Protein AF-A0A964AEZ9-F1 (afdb_monomer_lite)

Radius of gyration: 10.55 Å; chains: 1; bounding box: 24×24×22 Å

Sequence (60 aa):
MRDYYFDKLIRQAKPDDALTFVTPQEIAEAWPRIERYSGERRQCWDWLLETWERQGRVHP

Foldseek 3Di:
DVLVVLLVCLQPPDPVVSVVPDFLARCVVSCVVNLVVNPPCNVVVVVVNVVCVVVVRYDD

Structure (mmCIF, N/CA/C/O backbone):
data_AF-A0A964AEZ9-F1
#
_entry.id   AF-A0A964AEZ9-F1
#
loop_
_atom_site.group_PDB
_atom_site.id
_atom_site.type_symbol
_atom_site.label_atom_id
_atom_site.label_alt_id
_atom_site.label_comp_id
_atom_site.label_asym_id
_atom_site.label_entity_id
_atom_site.label_seq_id
_atom_site.pdbx_PDB_ins_code
_atom_site.Cartn_x
_atom_site.Cartn_y
_atom_site.Cartn_z
_atom_site.occupancy
_atom_site.B_iso_or_equiv
_atom_site.auth_seq_id
_atom_site.auth_comp_id
_atom_site.auth_asym_id
_atom_site.auth_atom_id
_atom_site.pdbx_PDB_model_num
ATOM 1 N N . MET A 1 1 ? 10.106 -14.494 -8.021 1.00 49.69 1 MET A N 1
ATOM 2 C CA . MET A 1 1 ? 9.737 -13.570 -9.124 1.00 49.69 1 MET A CA 1
ATOM 3 C C . MET A 1 1 ? 8.709 -12.519 -8.711 1.00 49.69 1 MET A C 1
ATOM 5 O O . MET A 1 1 ? 8.824 -11.407 -9.200 1.00 49.69 1 MET A O 1
ATOM 9 N N . ARG A 1 2 ? 7.749 -12.823 -7.822 1.00 55.28 2 ARG A N 1
ATOM 10 C CA . ARG A 1 2 ? 6.699 -11.883 -7.382 1.00 55.28 2 ARG A CA 1
ATOM 11 C C . ARG A 1 2 ? 7.254 -10.631 -6.678 1.00 55.28 2 ARG A C 1
ATOM 13 O O . ARG A 1 2 ? 6.864 -9.527 -7.035 1.00 55.28 2 ARG A O 1
ATOM 20 N N . ASP A 1 3 ? 8.253 -10.806 -5.814 1.00 55.91 3 ASP A N 1
ATOM 21 C CA . ASP A 1 3 ? 8.859 -9.720 -5.027 1.00 55.91 3 ASP A CA 1
ATOM 22 C C . ASP A 1 3 ? 9.487 -8.612 -5.886 1.00 55.91 3 ASP A C 1
ATOM 24 O O . ASP A 1 3 ? 9.344 -7.441 -5.568 1.00 55.91 3 ASP A O 1
ATOM 28 N N . TYR A 1 4 ? 10.121 -8.948 -7.017 1.00 56.72 4 TYR A N 1
ATOM 29 C CA . TYR A 1 4 ? 10.753 -7.946 -7.889 1.00 56.72 4 TYR A CA 1
ATOM 30 C C . TYR A 1 4 ? 9.724 -7.053 -8.596 1.00 56.72 4 TYR A C 1
ATOM 32 O O . TYR A 1 4 ? 9.940 -5.852 -8.760 1.00 56.72 4 TYR A O 1
ATOM 40 N N . TYR A 1 5 ? 8.591 -7.630 -9.008 1.00 60.31 5 TYR A N 1
ATOM 41 C CA . TYR A 1 5 ? 7.505 -6.858 -9.606 1.00 60.31 5 TYR A CA 1
ATOM 42 C C . TYR A 1 5 ? 6.786 -6.018 -8.559 1.00 60.31 5 TYR A C 1
ATOM 44 O O . TYR A 1 5 ? 6.534 -4.855 -8.842 1.00 60.31 5 TYR A O 1
ATOM 52 N N . PHE A 1 6 ? 6.546 -6.558 -7.359 1.00 65.69 6 PHE A N 1
ATOM 53 C CA . PHE A 1 6 ? 5.973 -5.826 -6.223 1.00 65.69 6 PHE A CA 1
ATOM 54 C C . PHE A 1 6 ? 6.806 -4.603 -5.842 1.00 65.69 6 PHE A C 1
ATOM 56 O O . PHE A 1 6 ? 6.283 -3.494 -5.751 1.00 65.69 6 PHE A O 1
ATOM 63 N N . ASP A 1 7 ? 8.115 -4.794 -5.687 1.00 64.12 7 ASP A N 1
ATOM 64 C CA . ASP A 1 7 ? 9.043 -3.741 -5.277 1.00 64.12 7 ASP A CA 1
ATOM 65 C C . ASP A 1 7 ? 9.122 -2.631 -6.344 1.00 64.12 7 ASP A C 1
ATOM 67 O O . ASP A 1 7 ? 9.186 -1.439 -6.038 1.00 64.12 7 ASP A O 1
ATOM 71 N N . LYS A 1 8 ? 9.015 -3.000 -7.629 1.00 66.81 8 LYS A N 1
ATOM 72 C CA . LYS A 1 8 ? 8.931 -2.043 -8.741 1.00 66.81 8 LYS A CA 1
ATOM 73 C C . LYS A 1 8 ? 7.572 -1.336 -8.811 1.00 66.81 8 LYS A C 1
ATOM 75 O O . LYS A 1 8 ? 7.535 -0.142 -9.106 1.00 66.81 8 LYS A O 1
ATOM 80 N N . LEU A 1 9 ? 6.480 -2.044 -8.529 1.00 67.38 9 LEU A N 1
ATOM 81 C CA . LEU A 1 9 ? 5.117 -1.512 -8.528 1.00 67.38 9 LEU A CA 1
ATOM 82 C C . LEU A 1 9 ? 4.947 -0.459 -7.436 1.00 67.38 9 LEU A C 1
ATOM 84 O O . LEU A 1 9 ? 4.521 0.649 -7.724 1.00 67.3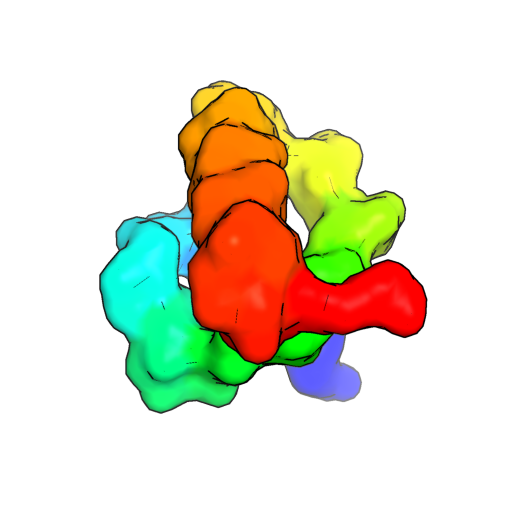8 9 LEU A O 1
ATOM 88 N N . ILE A 1 10 ? 5.385 -0.747 -6.214 1.00 64.94 10 ILE A N 1
ATOM 89 C CA . ILE A 1 10 ? 5.228 0.172 -5.080 1.00 64.94 10 ILE A CA 1
ATOM 90 C C . ILE A 1 10 ? 6.160 1.387 -5.203 1.00 64.94 10 ILE A C 1
ATOM 92 O O . ILE A 1 10 ? 5.779 2.507 -4.852 1.00 64.94 10 ILE A O 1
ATOM 96 N N . ARG A 1 11 ? 7.354 1.211 -5.793 1.00 64.75 11 ARG A N 1
ATOM 97 C CA . ARG A 1 11 ? 8.279 2.324 -6.064 1.00 64.75 11 ARG A CA 1
ATOM 98 C C . ARG A 1 11 ? 7.890 3.219 -7.230 1.00 64.75 11 ARG A C 1
ATOM 100 O O . ARG A 1 11 ? 8.370 4.351 -7.252 1.00 64.75 11 ARG A O 1
ATOM 107 N N . GLN A 1 12 ? 7.148 2.733 -8.228 1.00 65.12 12 GLN A N 1
ATOM 108 C CA . GLN A 1 12 ? 6.900 3.476 -9.475 1.00 65.12 12 GLN A CA 1
ATOM 109 C C . GLN A 1 12 ? 5.425 3.810 -9.699 1.00 65.12 12 GLN A C 1
ATOM 111 O O . GLN A 1 12 ? 5.138 4.924 -10.135 1.00 65.12 12 GLN A O 1
ATOM 116 N N . ALA A 1 13 ? 4.499 2.925 -9.340 1.00 64.81 13 ALA A N 1
ATOM 117 C CA . ALA A 1 13 ? 3.070 3.103 -9.573 1.00 64.81 13 ALA A CA 1
ATOM 118 C C . ALA A 1 13 ? 2.437 4.066 -8.560 1.00 64.81 13 ALA A C 1
ATOM 120 O O . ALA A 1 13 ? 2.934 4.241 -7.443 1.00 64.81 13 ALA A O 1
ATOM 121 N N . LYS A 1 14 ? 1.344 4.726 -8.948 1.00 66.69 14 LYS A N 1
ATOM 122 C CA . LYS A 1 14 ? 0.480 5.406 -7.976 1.00 66.69 14 LYS A CA 1
ATOM 123 C C . LYS A 1 14 ? -0.187 4.342 -7.087 1.00 66.69 14 LYS A C 1
ATOM 125 O O . LYS A 1 14 ? -0.387 3.226 -7.566 1.00 66.69 14 LYS A O 1
ATOM 130 N N . PRO A 1 15 ? -0.542 4.653 -5.828 1.00 66.00 15 PRO A N 1
ATOM 131 C CA . PRO A 1 15 ? -1.224 3.700 -4.951 1.00 66.00 15 PRO A CA 1
ATOM 132 C C . PRO A 1 15 ? -2.448 3.045 -5.610 1.00 66.00 15 PRO A C 1
ATOM 134 O O . PRO A 1 15 ? -2.617 1.834 -5.513 1.00 66.00 15 PRO A O 1
ATOM 137 N N . ASP A 1 16 ? -3.231 3.813 -6.371 1.00 68.44 16 ASP A N 1
ATOM 138 C CA . ASP A 1 16 ? -4.391 3.321 -7.126 1.00 68.44 16 ASP A CA 1
ATOM 139 C C . ASP A 1 16 ? -4.029 2.302 -8.220 1.00 68.44 16 ASP A C 1
ATOM 141 O O . ASP A 1 16 ? -4.691 1.273 -8.364 1.00 68.44 16 ASP A O 1
ATOM 145 N N . ASP A 1 17 ? -2.945 2.543 -8.962 1.00 72.19 17 ASP A N 1
ATOM 146 C CA . ASP A 1 17 ? -2.457 1.606 -9.980 1.00 72.19 17 ASP A CA 1
ATOM 147 C C . ASP A 1 17 ? -1.955 0.315 -9.322 1.00 72.19 17 ASP A C 1
ATOM 149 O O . ASP A 1 17 ? -2.156 -0.775 -9.855 1.00 72.19 17 ASP A O 1
ATOM 153 N N . ALA A 1 18 ? -1.338 0.416 -8.139 1.00 75.06 18 ALA A N 1
ATOM 154 C CA . ALA A 1 18 ? -0.869 -0.751 -7.403 1.00 75.06 18 ALA A CA 1
ATOM 155 C C . ALA A 1 18 ? -2.015 -1.656 -6.948 1.00 75.06 18 ALA A C 1
ATOM 157 O O . ALA A 1 18 ? -1.944 -2.872 -7.132 1.00 75.06 18 ALA A O 1
ATOM 158 N N . LEU A 1 19 ? -3.110 -1.067 -6.472 1.00 76.88 19 LEU A N 1
ATOM 159 C CA . LEU A 1 19 ? -4.304 -1.800 -6.051 1.00 76.88 19 LEU A CA 1
ATOM 160 C C . LEU A 1 19 ? -4.996 -2.583 -7.177 1.00 76.88 19 LEU A C 1
ATOM 162 O O . LEU A 1 19 ? -5.813 -3.457 -6.897 1.00 76.88 19 LEU A O 1
ATOM 166 N N . THR A 1 20 ? -4.667 -2.314 -8.444 1.00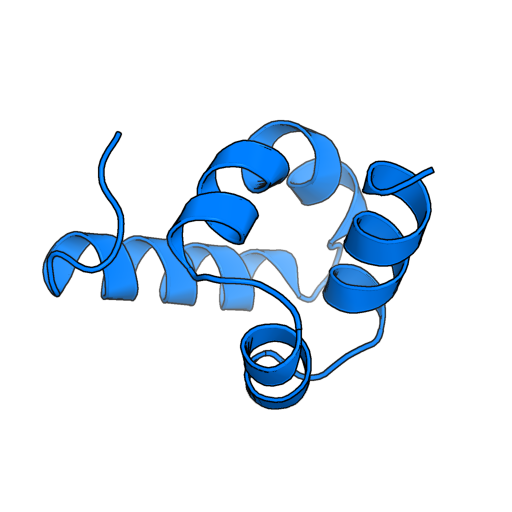 81.38 20 THR A N 1
ATOM 167 C CA . THR A 1 20 ? -5.162 -3.113 -9.579 1.00 81.38 20 THR A CA 1
ATOM 168 C C . THR A 1 20 ? -4.498 -4.493 -9.643 1.00 81.38 20 THR A C 1
ATOM 170 O O . THR A 1 20 ? -5.075 -5.437 -10.181 1.00 81.38 20 THR A O 1
ATOM 173 N N . PHE A 1 21 ? -3.286 -4.626 -9.098 1.00 78.19 21 PHE A N 1
ATOM 174 C CA . PHE A 1 21 ? -2.474 -5.841 -9.206 1.00 78.19 21 PHE A CA 1
ATOM 175 C C . PHE A 1 21 ? -2.271 -6.563 -7.877 1.00 78.19 21 PHE A C 1
ATOM 177 O O . PHE A 1 21 ? -1.972 -7.757 -7.887 1.00 78.19 21 PHE A O 1
ATOM 184 N N . VAL A 1 22 ? -2.371 -5.845 -6.758 1.00 82.75 22 VAL A N 1
ATOM 185 C CA . VAL A 1 22 ? -2.036 -6.354 -5.428 1.00 82.75 22 VAL A CA 1
ATOM 186 C C . VAL A 1 22 ? -3.059 -5.878 -4.404 1.00 82.75 22 VAL A C 1
ATOM 188 O O . VAL A 1 22 ? -3.578 -4.766 -4.489 1.00 82.75 22 VAL A O 1
ATOM 191 N N . THR A 1 23 ? -3.372 -6.722 -3.430 1.00 86.38 23 THR A N 1
ATOM 192 C CA . THR A 1 23 ? -4.316 -6.376 -2.364 1.00 86.38 23 THR A CA 1
AT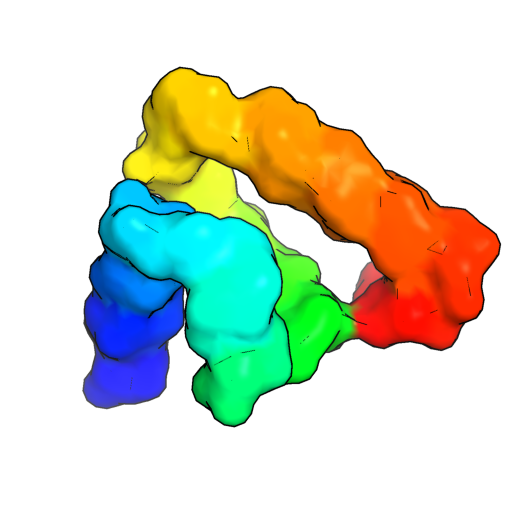OM 193 C C . THR A 1 23 ? -3.650 -5.527 -1.273 1.00 86.38 23 THR A C 1
ATOM 195 O O . THR A 1 23 ? -2.437 -5.627 -1.072 1.00 86.38 23 THR A O 1
ATOM 198 N N . PRO A 1 24 ? -4.423 -4.726 -0.510 1.00 86.94 24 PRO A N 1
ATOM 199 C CA . PRO A 1 24 ? -3.919 -4.018 0.669 1.00 86.94 24 PRO A CA 1
ATOM 200 C C . PRO A 1 24 ? -3.153 -4.918 1.649 1.00 86.94 24 PRO A C 1
ATOM 202 O O . PRO A 1 24 ? -2.108 -4.517 2.153 1.00 86.94 24 PRO A O 1
ATOM 205 N N . GLN A 1 25 ? -3.635 -6.146 1.872 1.00 87.31 25 GLN A N 1
ATOM 206 C CA . GLN A 1 25 ? -2.988 -7.120 2.755 1.00 87.31 25 GLN A CA 1
ATOM 207 C C . GLN A 1 25 ? -1.629 -7.573 2.205 1.00 87.31 25 GLN A C 1
ATOM 209 O O . GLN A 1 25 ? -0.640 -7.556 2.931 1.00 87.31 25 GLN A O 1
ATOM 214 N N . GLU A 1 26 ? -1.539 -7.903 0.913 1.00 87.25 26 GLU A N 1
ATOM 215 C CA . GLU A 1 26 ? -0.257 -8.276 0.297 1.00 87.25 26 GLU A CA 1
ATOM 216 C C . GLU A 1 26 ? 0.753 -7.116 0.325 1.00 87.25 26 GLU A C 1
ATOM 218 O O . GLU A 1 26 ? 1.953 -7.339 0.494 1.00 87.25 26 GLU A O 1
ATOM 223 N N . ILE A 1 27 ? 0.284 -5.870 0.176 1.00 85.12 27 ILE A N 1
ATOM 224 C CA . ILE A 1 27 ? 1.126 -4.677 0.341 1.00 85.12 27 ILE A CA 1
ATOM 225 C C . ILE A 1 27 ? 1.645 -4.598 1.780 1.00 85.12 27 ILE A C 1
ATOM 227 O O . ILE A 1 27 ? 2.841 -4.386 1.971 1.00 85.12 27 ILE A O 1
ATOM 231 N N . ALA A 1 28 ? 0.782 -4.796 2.778 1.00 87.50 28 ALA A N 1
ATOM 232 C CA . ALA A 1 28 ? 1.159 -4.747 4.189 1.00 87.50 28 ALA A CA 1
ATOM 233 C C . ALA A 1 28 ? 2.189 -5.829 4.559 1.00 87.50 28 ALA A C 1
ATOM 235 O O . ALA A 1 28 ? 3.193 -5.534 5.200 1.00 87.50 28 ALA A O 1
ATOM 236 N N . GLU A 1 29 ? 2.023 -7.058 4.068 1.00 88.50 29 GLU A N 1
ATOM 237 C CA . GLU A 1 29 ? 2.977 -8.162 4.269 1.00 88.50 29 GLU A CA 1
ATOM 238 C C . GLU A 1 29 ? 4.337 -7.926 3.583 1.00 88.50 29 GLU A C 1
ATOM 240 O O . GLU A 1 29 ? 5.386 -8.439 4.006 1.00 88.50 29 GLU A O 1
ATOM 245 N N . ALA A 1 30 ? 4.334 -7.169 2.484 1.00 83.94 30 ALA A N 1
ATOM 246 C CA . ALA A 1 30 ? 5.539 -6.776 1.768 1.00 83.94 30 ALA A CA 1
ATOM 247 C C . ALA A 1 30 ? 6.194 -5.521 2.369 1.00 83.94 30 ALA A C 1
ATOM 249 O O . ALA A 1 30 ? 7.411 -5.358 2.225 1.00 83.94 30 ALA A O 1
ATOM 250 N N . TRP A 1 31 ? 5.429 -4.675 3.070 1.00 84.81 31 TRP A N 1
ATOM 251 C CA . TRP A 1 31 ? 5.855 -3.364 3.564 1.00 84.81 31 TRP A CA 1
ATOM 252 C C . TRP A 1 31 ? 7.181 -3.389 4.339 1.00 84.81 31 TRP A C 1
ATOM 254 O O . TRP A 1 31 ? 8.086 -2.647 3.946 1.00 84.81 31 TRP A O 1
ATOM 264 N N . PRO A 1 32 ? 7.411 -4.305 5.306 1.00 85.06 32 PRO A N 1
ATOM 265 C CA . PRO A 1 32 ? 8.667 -4.351 6.064 1.00 85.06 32 PRO A CA 1
ATOM 266 C C . PRO A 1 32 ? 9.924 -4.560 5.202 1.00 85.06 32 PRO A C 1
ATOM 268 O O . PRO A 1 32 ? 11.035 -4.221 5.603 1.00 85.06 32 PRO A O 1
ATOM 271 N N . ARG A 1 33 ? 9.781 -5.145 4.004 1.00 84.31 33 ARG A N 1
ATOM 272 C CA . ARG A 1 33 ? 10.902 -5.423 3.089 1.00 84.31 33 ARG A CA 1
ATOM 273 C C . ARG A 1 33 ? 11.198 -4.255 2.146 1.00 84.31 33 ARG A C 1
ATOM 275 O O . ARG A 1 33 ? 12.344 -4.109 1.704 1.00 84.31 33 ARG A O 1
ATOM 282 N N . ILE A 1 34 ? 10.183 -3.442 1.855 1.00 78.12 34 ILE A N 1
ATOM 283 C CA . ILE A 1 34 ? 10.190 -2.418 0.802 1.00 78.12 34 ILE A CA 1
ATOM 284 C C . ILE A 1 34 ? 10.119 -0.984 1.349 1.00 78.12 34 ILE A C 1
ATOM 286 O O . ILE A 1 34 ? 10.426 -0.034 0.626 1.00 78.12 34 ILE A O 1
ATOM 290 N N . GLU A 1 35 ? 9.788 -0.788 2.629 1.00 81.75 35 GLU A N 1
ATOM 291 C CA . GLU A 1 35 ? 9.731 0.546 3.245 1.00 81.75 35 GLU A CA 1
ATOM 292 C C . GLU A 1 35 ? 11.070 1.295 3.122 1.00 81.75 35 GLU A C 1
ATOM 294 O O . GLU A 1 35 ? 11.106 2.461 2.721 1.00 81.75 35 GLU A O 1
ATOM 299 N N . ARG A 1 36 ? 12.196 0.587 3.313 1.00 81.62 36 ARG A N 1
ATOM 300 C CA . ARG A 1 36 ? 13.574 1.107 3.178 1.00 81.62 36 ARG A CA 1
ATOM 301 C C . ARG A 1 36 ? 13.907 1.629 1.781 1.00 81.62 36 ARG A C 1
ATOM 303 O O . ARG A 1 36 ? 14.911 2.304 1.579 1.00 81.62 36 ARG A O 1
ATOM 310 N N . TYR A 1 37 ? 13.081 1.275 0.810 1.00 76.25 37 TYR A N 1
ATOM 311 C CA . TYR A 1 37 ? 13.256 1.565 -0.597 1.00 76.25 37 TYR A CA 1
ATOM 312 C C . TYR A 1 37 ? 12.251 2.584 -1.141 1.00 76.25 37 TYR A C 1
ATOM 314 O O . TYR A 1 37 ? 12.373 3.008 -2.292 1.00 76.25 37 TYR A O 1
ATOM 322 N N . SER A 1 38 ? 11.282 2.981 -0.315 1.00 71.12 38 SER A N 1
ATOM 323 C CA . SER A 1 38 ? 10.142 3.808 -0.713 1.00 71.12 38 SER A CA 1
ATOM 324 C C . SER A 1 38 ? 10.424 5.316 -0.668 1.00 71.12 38 SER A C 1
ATOM 326 O O . SER A 1 38 ? 9.629 6.095 -1.192 1.00 71.12 38 SER A O 1
ATOM 328 N N . GLY A 1 39 ? 11.573 5.736 -0.120 1.00 78.69 39 GLY A N 1
ATOM 329 C CA . GLY A 1 39 ? 12.069 7.118 -0.186 1.00 78.69 39 GLY A CA 1
ATOM 330 C C . GLY A 1 39 ? 11.014 8.159 0.211 1.00 78.69 39 GLY A C 1
ATOM 331 O O . GLY A 1 39 ? 10.360 8.026 1.242 1.00 78.69 39 GLY A O 1
ATOM 332 N N . GLU A 1 40 ? 10.811 9.165 -0.643 1.00 77.56 40 GLU A N 1
ATOM 333 C CA . GLU A 1 40 ? 9.835 10.254 -0.448 1.00 77.56 40 GLU A CA 1
ATOM 334 C C . GLU A 1 40 ? 8.374 9.780 -0.399 1.00 77.56 40 GLU A C 1
ATOM 336 O O . GLU A 1 40 ? 7.517 10.463 0.157 1.00 77.56 40 GLU A O 1
ATOM 341 N N . ARG A 1 41 ? 8.068 8.594 -0.941 1.00 76.19 41 ARG A N 1
ATOM 342 C CA . ARG A 1 41 ? 6.714 8.024 -0.912 1.00 76.19 41 ARG A CA 1
ATOM 343 C C . ARG A 1 41 ? 6.409 7.232 0.350 1.00 76.19 41 ARG A C 1
ATOM 345 O O . ARG A 1 41 ? 5.254 6.864 0.543 1.00 76.19 41 ARG A O 1
ATOM 352 N N . ARG A 1 42 ? 7.400 6.995 1.217 1.00 82.81 42 ARG A N 1
ATOM 353 C CA . ARG A 1 42 ? 7.217 6.234 2.460 1.00 82.81 42 ARG A CA 1
ATOM 354 C C . ARG A 1 42 ? 6.066 6.787 3.301 1.00 82.81 42 ARG A C 1
ATOM 356 O O . ARG A 1 42 ? 5.159 6.042 3.632 1.00 82.81 42 ARG A O 1
ATOM 363 N N . GLN A 1 43 ? 6.053 8.096 3.549 1.00 83.81 43 GLN A N 1
ATOM 364 C CA . GLN A 1 43 ? 5.032 8.733 4.387 1.00 83.81 43 GLN A CA 1
ATOM 365 C C . GLN A 1 43 ? 3.611 8.584 3.816 1.00 83.81 43 GLN A C 1
ATOM 367 O O . GLN A 1 43 ? 2.652 8.447 4.568 1.00 83.81 43 GLN A O 1
ATOM 372 N N . CYS A 1 44 ? 3.470 8.585 2.487 1.00 83.94 44 CYS A N 1
ATOM 373 C CA . CYS A 1 44 ? 2.182 8.358 1.832 1.00 83.94 44 CYS A CA 1
ATOM 374 C C . CYS A 1 44 ? 1.690 6.924 2.057 1.00 83.94 44 CYS A C 1
ATOM 376 O O . CYS A 1 44 ? 0.522 6.719 2.376 1.00 83.94 44 CYS A O 1
ATOM 378 N N . TRP A 1 45 ? 2.585 5.948 1.920 1.00 83.94 45 TRP A N 1
ATOM 379 C CA . TRP A 1 45 ? 2.275 4.538 2.124 1.00 83.94 45 TRP A CA 1
ATOM 380 C C . TRP A 1 45 ? 2.020 4.186 3.589 1.00 83.94 45 TRP A C 1
ATOM 382 O O . TRP A 1 4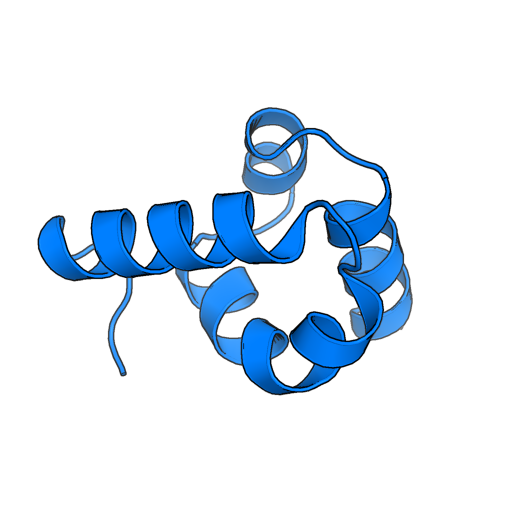5 ? 1.065 3.464 3.850 1.00 83.94 45 TRP A O 1
ATOM 392 N N . ASP A 1 46 ? 2.791 4.744 4.526 1.00 86.62 46 ASP A N 1
ATOM 393 C CA . ASP A 1 46 ? 2.546 4.587 5.965 1.00 86.62 46 ASP A CA 1
ATOM 394 C C . ASP A 1 46 ? 1.130 5.076 6.313 1.00 86.62 46 ASP A C 1
ATOM 396 O O . ASP A 1 46 ? 0.335 4.337 6.889 1.00 86.62 46 ASP A O 1
ATOM 400 N N . TRP A 1 47 ? 0.755 6.274 5.845 1.00 88.56 47 TRP A N 1
ATOM 401 C CA . TRP A 1 47 ? -0.599 6.804 6.034 1.00 88.56 47 TRP A CA 1
ATOM 402 C C . TRP A 1 47 ? -1.690 5.923 5.396 1.00 88.56 47 TRP A C 1
ATOM 404 O O . TRP A 1 47 ? -2.776 5.760 5.959 1.00 88.56 47 TRP A O 1
ATOM 414 N N . LEU A 1 48 ? -1.425 5.352 4.217 1.00 87.06 48 LEU A N 1
ATOM 415 C CA . LEU A 1 48 ? -2.351 4.455 3.516 1.00 87.06 48 LEU A CA 1
ATOM 416 C C . LEU A 1 48 ? -2.557 3.142 4.275 1.00 87.06 48 LEU A C 1
ATOM 418 O O . LEU A 1 48 ? -3.699 2.716 4.440 1.00 87.06 48 LEU A O 1
ATOM 422 N N . LEU A 1 49 ? -1.475 2.537 4.764 1.00 87.81 49 LEU A N 1
ATOM 423 C CA . LEU A 1 49 ? -1.504 1.305 5.548 1.00 87.81 49 LEU A CA 1
ATOM 424 C C . LEU A 1 49 ? -2.242 1.510 6.871 1.00 87.81 49 LEU A C 1
ATOM 426 O O . LEU A 1 49 ? -3.190 0.776 7.143 1.00 87.81 49 LEU A O 1
ATOM 430 N N . GLU A 1 50 ? -1.921 2.571 7.617 1.00 90.50 50 GLU A N 1
ATOM 431 C CA . GLU A 1 50 ? -2.653 2.948 8.836 1.00 90.50 50 GLU A CA 1
ATOM 432 C C . GLU A 1 50 ? -4.149 3.167 8.554 1.00 90.50 50 GLU A C 1
ATOM 434 O O . GLU A 1 50 ? -5.030 2.757 9.316 1.00 90.50 50 GLU A O 1
ATOM 439 N N . THR A 1 51 ? -4.474 3.810 7.429 1.00 91.06 51 THR A N 1
ATOM 440 C CA . THR A 1 51 ? -5.864 4.038 7.019 1.00 91.06 51 THR A CA 1
ATOM 441 C C . THR A 1 51 ? -6.577 2.725 6.698 1.00 91.06 51 THR A C 1
ATOM 443 O O . THR A 1 51 ? -7.74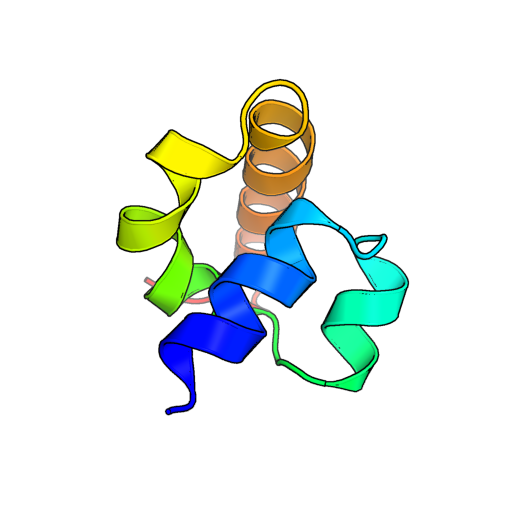4 2.558 7.059 1.00 91.06 51 THR A O 1
ATOM 446 N N . TRP A 1 52 ? -5.906 1.780 6.042 1.00 90.75 52 TRP A N 1
ATOM 447 C CA . TRP A 1 52 ? -6.476 0.474 5.720 1.00 90.75 52 TRP A CA 1
ATOM 448 C C . TRP A 1 52 ? -6.655 -0.422 6.941 1.00 90.75 52 TRP A C 1
ATOM 450 O O . TRP A 1 52 ? -7.686 -1.092 7.029 1.00 90.75 52 TRP A O 1
ATOM 460 N N . GLU A 1 53 ? -5.734 -0.385 7.902 1.00 90.44 53 GLU A N 1
ATOM 461 C CA . GLU A 1 53 ? -5.899 -1.050 9.198 1.00 90.44 53 GLU A CA 1
ATOM 462 C C . GLU A 1 53 ? -7.139 -0.521 9.926 1.00 90.44 53 GLU A C 1
ATOM 464 O O . GLU A 1 53 ? -8.008 -1.291 10.336 1.00 90.44 53 GLU A O 1
ATOM 469 N N . ARG A 1 54 ? -7.309 0.808 9.988 1.00 91.19 54 ARG A N 1
ATOM 470 C CA . ARG A 1 54 ? -8.498 1.439 10.593 1.00 91.19 54 ARG A CA 1
ATOM 471 C C . ARG A 1 54 ? -9.808 1.084 9.888 1.00 91.19 54 ARG A C 1
ATOM 473 O O . ARG A 1 54 ? -10.864 1.124 10.514 1.00 91.19 54 ARG A O 1
ATOM 480 N N . GLN A 1 55 ? -9.756 0.774 8.595 1.00 90.44 55 GLN A N 1
ATOM 481 C CA . GLN A 1 55 ? -10.910 0.340 7.802 1.00 90.44 55 GLN A CA 1
ATOM 482 C C . GLN A 1 55 ? -11.154 -1.177 7.871 1.00 90.44 55 GLN A C 1
ATOM 484 O O . GLN A 1 55 ? -12.118 -1.650 7.270 1.00 90.44 55 GLN A O 1
ATOM 489 N N . GLY A 1 56 ? -10.295 -1.941 8.556 1.00 89.31 56 GLY A N 1
ATOM 490 C CA . GLY A 1 56 ? -10.370 -3.402 8.607 1.00 89.31 56 GLY A CA 1
ATOM 491 C C . GLY A 1 56 ? -10.048 -4.083 7.274 1.00 89.31 56 GLY A C 1
ATOM 492 O O . GLY A 1 56 ?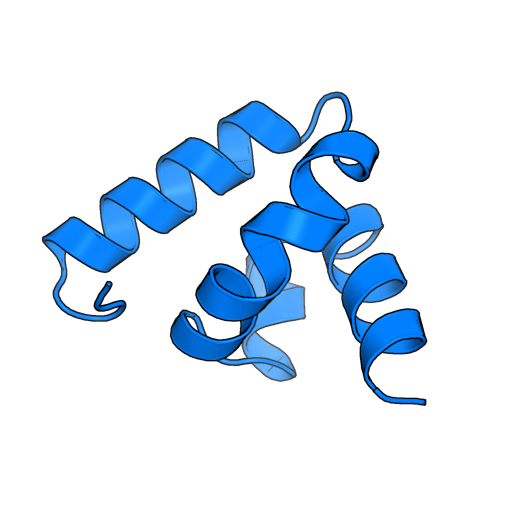 -10.515 -5.189 7.028 1.00 89.31 56 GLY A O 1
ATOM 493 N N . ARG A 1 57 ? -9.300 -3.413 6.387 1.00 85.75 57 ARG A N 1
ATOM 494 C CA . ARG A 1 57 ? -8.841 -3.966 5.097 1.00 85.75 57 ARG A CA 1
ATOM 495 C C . ARG A 1 57 ? -7.491 -4.670 5.196 1.00 85.75 57 ARG A C 1
ATOM 497 O O . ARG A 1 57 ? -7.134 -5.410 4.284 1.00 85.75 57 ARG A O 1
ATOM 504 N N . VAL A 1 58 ? -6.748 -4.371 6.257 1.00 85.50 58 VAL A N 1
ATOM 505 C CA . VAL A 1 58 ? -5.448 -4.951 6.581 1.00 85.50 58 VAL A CA 1
ATOM 506 C C . VAL A 1 58 ? -5.488 -5.404 8.035 1.00 85.50 58 VAL A C 1
ATOM 508 O O . VAL A 1 58 ? -6.093 -4.734 8.879 1.00 85.50 58 VAL A O 1
ATOM 511 N N . HIS A 1 59 ? -4.854 -6.537 8.312 1.00 78.25 59 HIS A N 1
ATOM 512 C CA . HIS A 1 59 ? -4.691 -7.086 9.651 1.00 78.25 59 HIS A CA 1
ATOM 513 C C . HIS A 1 59 ? -3.212 -7.412 9.919 1.00 78.25 59 HIS A C 1
ATOM 515 O O . HIS A 1 59 ? -2.513 -7.782 8.967 1.00 78.25 59 HIS A O 1
ATOM 521 N N . PRO A 1 60 ? -2.751 -7.265 11.177 1.00 66.56 60 PRO A N 1
ATOM 522 C CA . PRO A 1 60 ? -1.389 -7.608 11.587 1.00 66.56 60 PRO A CA 1
ATOM 523 C C . PRO A 1 60 ? -1.087 -9.108 11.494 1.00 66.56 60 PRO A C 1
ATOM 525 O O . PRO A 1 60 ? -2.036 -9.922 11.604 1.00 66.56 60 PRO A O 1
#

Secondary structure (DSSP, 8-state):
-HHHHHHHHHHHS-HHHHTTTS-HHHHHHHHHHHGGG-GGGHHHHHHHHHHHHHTTS---

pLDDT: mean 77.86, std 10.76, range [49.69, 91.19]